Protein AF-A0A8J5ND59-F1 (afdb_monomer)

Sequence (89 aa):
MNGLGSEEEEASIRRGHPLYGHGVCKWPGCEAICDDIHAFHKHLNTEHTLDDRSTAQARVQMQVVSQLERQLTKERDRLQAMMNHLHMN

Solvent-accessible surface area (backbone atoms only — not comparable to full-atom values): 5300 Å² total; per-residue (Å²): 144,85,85,72,67,66,65,59,52,52,50,34,64,76,71,54,44,93,47,50,56,95,48,23,38,57,50,92,92,61,66,46,78,17,95,44,73,67,50,37,52,54,47,42,70,68,78,58,42,103,42,73,66,47,52,49,51,51,54,52,50,52,53,52,51,55,49,52,54,56,49,52,51,53,53,50,54,51,50,51,53,52,50,52,60,68,72,74,114

Structure (mmCIF, N/CA/C/O backbone):
data_AF-A0A8J5ND59-F1
#
_entry.id   AF-A0A8J5ND59-F1
#
loop_
_atom_site.group_PDB
_atom_site.id
_atom_site.type_symbol
_atom_site.label_atom_id
_atom_site.label_alt_id
_atom_site.label_comp_id
_atom_site.label_asym_id
_atom_site.label_entity_id
_atom_site.label_seq_id
_atom_site.pdbx_PDB_ins_code
_atom_site.Cartn_x
_atom_site.Cartn_y
_atom_site.Cartn_z
_atom_site.occupancy
_atom_site.B_iso_or_equiv
_atom_site.auth_seq_id
_atom_site.auth_comp_id
_atom_site.auth_asym_id
_atom_site.auth_atom_id
_atom_site.pdbx_PDB_model_num
ATOM 1 N N . MET A 1 1 ? 32.123 1.332 0.078 1.00 41.59 1 MET A N 1
ATOM 2 C CA . MET A 1 1 ? 30.664 1.479 0.254 1.00 41.59 1 MET A CA 1
ATOM 3 C C . MET A 1 1 ? 30.016 0.221 -0.296 1.00 41.59 1 MET A C 1
ATOM 5 O O . MET A 1 1 ? 29.756 0.200 -1.479 1.00 41.59 1 MET A O 1
ATOM 9 N N . ASN A 1 2 ? 29.913 -0.848 0.496 1.00 42.06 2 ASN A N 1
ATOM 10 C CA . ASN A 1 2 ? 29.206 -2.100 0.177 1.00 42.06 2 ASN A CA 1
ATOM 11 C C . ASN A 1 2 ? 29.135 -2.891 1.490 1.00 42.06 2 ASN A C 1
ATOM 13 O O . ASN A 1 2 ? 30.190 -3.123 2.077 1.00 42.06 2 ASN A O 1
ATOM 17 N N . GLY A 1 3 ? 27.943 -3.257 1.969 1.00 45.31 3 GLY A N 1
ATOM 18 C CA . GLY A 1 3 ? 27.837 -4.146 3.136 1.00 45.31 3 GLY A CA 1
ATOM 19 C C . GLY A 1 3 ? 26.591 -4.051 4.019 1.00 45.31 3 GLY A C 1
ATOM 20 O O . GLY A 1 3 ? 26.595 -4.690 5.057 1.00 45.31 3 GLY A O 1
ATOM 21 N N . LEU A 1 4 ? 25.549 -3.289 3.662 1.00 48.53 4 LEU A N 1
ATOM 22 C CA . LEU A 1 4 ? 24.320 -3.209 4.480 1.00 48.53 4 LEU A CA 1
ATOM 23 C C . LEU A 1 4 ? 23.095 -3.899 3.853 1.00 48.53 4 LEU A C 1
ATOM 25 O O . LEU A 1 4 ? 22.088 -4.062 4.523 1.00 48.53 4 LEU A O 1
ATOM 29 N N . GLY A 1 5 ? 23.179 -4.355 2.597 1.00 56.28 5 GLY A N 1
ATOM 30 C CA . GLY A 1 5 ? 22.043 -4.993 1.918 1.00 56.28 5 GLY A CA 1
ATOM 31 C C . GLY A 1 5 ? 21.755 -6.431 2.365 1.00 56.28 5 GLY A C 1
ATOM 32 O O . GLY A 1 5 ? 20.617 -6.864 2.304 1.00 56.28 5 GLY A O 1
ATOM 33 N N . SER A 1 6 ? 22.751 -7.180 2.847 1.00 62.88 6 SER A N 1
ATOM 34 C CA . SER A 1 6 ? 22.625 -8.635 3.027 1.00 62.88 6 SER A CA 1
ATOM 35 C C . SER A 1 6 ? 21.879 -9.065 4.291 1.00 62.88 6 SER A C 1
ATOM 37 O O . SER A 1 6 ? 21.183 -10.074 4.269 1.00 62.88 6 SER A O 1
ATOM 39 N N . GLU A 1 7 ? 22.007 -8.329 5.396 1.00 60.47 7 GLU A N 1
ATOM 40 C CA . GLU A 1 7 ? 21.423 -8.731 6.686 1.00 60.47 7 GLU A CA 1
ATOM 41 C C . GLU A 1 7 ? 19.936 -8.358 6.791 1.00 60.47 7 GLU A C 1
ATOM 43 O O . GLU A 1 7 ? 19.129 -9.133 7.314 1.00 60.47 7 GLU A O 1
ATOM 48 N N . GLU A 1 8 ? 19.553 -7.197 6.251 1.00 60.00 8 GLU A N 1
ATOM 49 C CA . GLU A 1 8 ? 18.156 -6.750 6.174 1.00 60.00 8 GLU A CA 1
ATOM 50 C C . GLU A 1 8 ? 17.351 -7.600 5.181 1.00 60.00 8 GLU A C 1
ATOM 52 O O . GLU A 1 8 ? 16.204 -7.962 5.458 1.00 60.00 8 GLU A O 1
ATOM 57 N N . GLU A 1 9 ? 17.976 -7.994 4.067 1.00 60.16 9 GLU A N 1
ATOM 58 C CA . GLU A 1 9 ? 17.397 -8.895 3.071 1.00 60.16 9 GLU A CA 1
ATOM 59 C C . GLU A 1 9 ? 17.212 -10.318 3.631 1.00 60.16 9 GLU A C 1
ATOM 61 O O . GLU A 1 9 ? 16.153 -10.920 3.468 1.00 60.16 9 GLU A O 1
ATOM 66 N N . GLU A 1 10 ? 18.168 -10.841 4.404 1.00 61.41 10 GLU A N 1
ATOM 67 C CA . GLU A 1 10 ? 17.997 -12.122 5.108 1.00 61.41 10 GLU A CA 1
ATOM 68 C C . GLU A 1 10 ? 16.898 -12.073 6.184 1.00 61.41 10 GLU A C 1
ATOM 70 O O . GLU A 1 10 ? 16.173 -13.047 6.418 1.00 61.41 10 GLU A O 1
ATOM 75 N N . ALA A 1 11 ? 16.787 -10.952 6.898 1.00 62.69 11 ALA A N 1
ATOM 76 C CA . ALA A 1 11 ? 15.777 -10.773 7.932 1.00 62.69 11 ALA A CA 1
ATOM 77 C C . ALA A 1 11 ? 14.361 -10.686 7.344 1.00 62.69 11 ALA A C 1
ATOM 79 O O . ALA A 1 11 ? 13.425 -11.224 7.947 1.00 62.69 11 ALA A O 1
ATOM 80 N N . SER A 1 12 ? 14.203 -10.050 6.179 1.00 62.31 12 SER A N 1
ATOM 81 C CA . SER A 1 12 ? 12.925 -9.973 5.466 1.00 62.31 12 SER A CA 1
ATOM 82 C C . SER A 1 12 ? 12.507 -11.338 4.906 1.00 62.31 12 SER A C 1
ATOM 84 O O . SER A 1 12 ? 11.340 -11.707 5.039 1.00 62.31 12 SER A O 1
ATOM 86 N N . ILE A 1 13 ? 13.456 -12.147 4.415 1.00 64.69 13 ILE A N 1
ATOM 87 C CA . ILE A 1 13 ? 13.218 -13.543 4.011 1.00 64.69 13 ILE A CA 1
ATOM 88 C C . ILE A 1 13 ? 12.696 -14.371 5.197 1.00 64.69 13 ILE A C 1
ATOM 90 O O . ILE A 1 13 ? 11.702 -15.083 5.067 1.00 64.69 13 ILE A O 1
ATOM 94 N N . ARG A 1 14 ? 13.317 -14.247 6.380 1.00 64.25 14 ARG A N 1
ATOM 95 C CA . ARG A 1 14 ? 12.925 -15.015 7.579 1.00 64.25 14 ARG A CA 1
ATOM 96 C C . ARG A 1 14 ? 11.556 -14.639 8.150 1.00 64.25 14 ARG A C 1
ATOM 98 O O . ARG A 1 14 ? 10.920 -15.483 8.775 1.00 64.25 14 ARG A O 1
ATOM 105 N N . ARG A 1 15 ? 11.110 -13.390 7.981 1.00 68.31 15 ARG A N 1
ATOM 106 C CA . ARG A 1 15 ? 9.817 -12.902 8.508 1.00 68.31 15 ARG A CA 1
ATOM 107 C C . ARG A 1 15 ? 8.707 -12.837 7.455 1.00 68.31 15 ARG A C 1
ATOM 109 O O . ARG A 1 15 ? 7.567 -12.558 7.814 1.00 68.31 15 ARG A O 1
ATOM 116 N N . GLY A 1 16 ? 9.032 -13.122 6.195 1.00 79.12 16 GLY A N 1
ATOM 117 C CA . GLY A 1 16 ? 8.166 -12.861 5.053 1.00 79.12 16 GLY A CA 1
ATOM 118 C C . GLY A 1 16 ? 8.153 -11.371 4.710 1.00 79.12 16 GLY A C 1
ATOM 119 O O . GLY A 1 16 ? 7.925 -10.514 5.565 1.00 79.12 16 GLY A O 1
ATOM 120 N N . HIS A 1 17 ? 8.398 -11.045 3.443 1.00 89.62 17 HIS A N 1
ATOM 121 C CA . HIS A 1 17 ? 8.335 -9.665 2.978 1.00 89.62 17 HIS A CA 1
ATOM 122 C C . HIS A 1 17 ? 6.858 -9.233 2.858 1.00 89.62 17 HIS A C 1
ATOM 124 O O . HIS A 1 17 ? 6.100 -9.924 2.183 1.00 89.62 17 HIS A O 1
ATOM 130 N N . PRO A 1 18 ? 6.407 -8.099 3.432 1.00 92.19 18 PRO A N 1
ATOM 131 C CA . PRO A 1 18 ? 4.987 -7.706 3.414 1.00 92.19 18 PRO A CA 1
ATOM 132 C C . PRO A 1 18 ? 4.378 -7.547 2.014 1.00 92.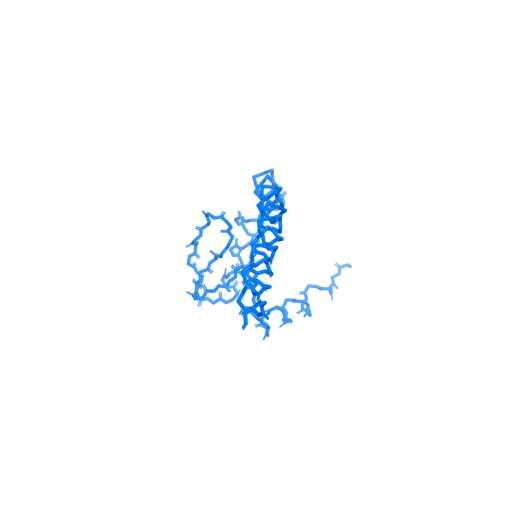19 18 PRO A C 1
ATOM 134 O O . PRO A 1 18 ? 3.170 -7.675 1.833 1.00 92.19 18 PRO A O 1
ATOM 137 N N . LEU A 1 19 ? 5.221 -7.269 1.016 1.00 95.69 19 LEU A N 1
ATOM 138 C CA . LEU A 1 19 ? 4.833 -7.184 -0.394 1.00 95.69 19 LEU A CA 1
ATOM 139 C C . LEU A 1 19 ? 4.964 -8.511 -1.157 1.00 95.69 19 LEU A C 1
ATOM 141 O O . LEU A 1 19 ? 4.835 -8.516 -2.374 1.00 95.69 19 LEU A O 1
ATOM 145 N N . TYR A 1 20 ? 5.217 -9.625 -0.479 1.00 95.56 20 TYR A N 1
ATOM 146 C CA . TYR A 1 20 ? 5.290 -10.946 -1.087 1.00 95.56 20 TYR A CA 1
ATOM 147 C C . TYR A 1 20 ? 4.411 -11.925 -0.314 1.00 95.56 20 TYR A C 1
ATOM 149 O O . TYR A 1 20 ? 4.578 -12.134 0.885 1.00 95.56 20 TYR A O 1
ATOM 157 N N . GLY A 1 21 ? 3.458 -12.543 -1.005 1.00 92.75 21 GLY A N 1
ATOM 158 C CA . GLY A 1 21 ? 2.562 -13.508 -0.380 1.00 92.75 21 GLY A CA 1
ATOM 159 C C . GLY A 1 21 ? 1.951 -14.453 -1.397 1.00 92.75 21 GLY A C 1
ATOM 160 O O . GLY A 1 21 ? 1.486 -14.015 -2.448 1.00 92.75 21 GLY A O 1
ATOM 161 N N . HIS A 1 22 ? 1.930 -15.746 -1.064 1.00 91.38 22 HIS A N 1
ATOM 162 C CA . HIS A 1 22 ? 1.409 -16.814 -1.927 1.00 91.38 22 HIS A CA 1
ATOM 163 C C . HIS A 1 22 ? 2.032 -16.831 -3.338 1.00 91.38 22 HIS A C 1
ATOM 165 O O . HIS A 1 22 ? 1.319 -17.051 -4.311 1.00 91.38 22 HIS A O 1
ATOM 171 N N . GLY A 1 23 ? 3.340 -16.569 -3.460 1.00 92.88 23 GLY A N 1
ATOM 172 C CA . GLY A 1 23 ? 4.027 -16.563 -4.760 1.00 92.88 23 GLY A CA 1
ATOM 173 C C . GLY A 1 23 ? 3.717 -15.341 -5.631 1.00 92.88 23 GLY A C 1
ATOM 174 O O . GLY A 1 23 ? 3.834 -15.407 -6.849 1.00 92.88 23 GLY A O 1
ATOM 175 N N . VAL A 1 24 ? 3.248 -14.237 -5.038 1.00 95.75 24 VAL A N 1
ATOM 176 C CA . VAL A 1 24 ? 2.776 -13.059 -5.782 1.00 95.75 24 VAL A CA 1
ATOM 177 C C . VAL A 1 24 ? 3.250 -11.763 -5.125 1.00 95.75 24 VAL A C 1
ATOM 179 O O . VAL A 1 24 ? 3.194 -11.618 -3.899 1.00 95.75 24 VAL A O 1
ATOM 182 N N . CYS A 1 25 ? 3.656 -10.799 -5.953 1.00 97.00 25 CYS A N 1
ATOM 183 C CA . CYS A 1 25 ? 3.921 -9.419 -5.569 1.00 97.00 25 CYS A CA 1
ATOM 184 C C . CYS A 1 25 ? 2.621 -8.712 -5.150 1.00 97.00 25 CYS A C 1
ATOM 186 O O . CYS A 1 25 ? 1.651 -8.620 -5.904 1.00 97.00 25 CYS A O 1
ATOM 188 N N . LYS A 1 26 ? 2.604 -8.192 -3.924 1.00 96.25 26 LYS A N 1
ATOM 189 C CA . LYS A 1 26 ? 1.489 -7.463 -3.304 1.00 96.25 26 LYS A CA 1
ATOM 190 C C . LYS A 1 26 ? 1.686 -5.951 -3.333 1.00 96.25 26 LYS A C 1
ATOM 192 O O . LYS A 1 26 ? 1.005 -5.233 -2.603 1.00 96.25 26 LYS A O 1
ATOM 197 N N . TRP A 1 27 ? 2.596 -5.455 -4.174 1.00 96.38 27 TRP A N 1
ATOM 198 C CA . TRP A 1 27 ? 2.622 -4.032 -4.489 1.00 96.38 27 TRP A CA 1
ATOM 199 C C . TRP A 1 27 ? 1.251 -3.611 -5.048 1.00 96.38 27 TRP A C 1
ATOM 201 O O . TRP A 1 27 ? 0.701 -4.341 -5.882 1.00 96.38 27 TRP A O 1
ATOM 211 N N . PRO A 1 28 ? 0.674 -2.474 -4.613 1.00 93.56 28 PRO A N 1
ATOM 212 C CA . PRO A 1 28 ? -0.655 -2.056 -5.049 1.00 93.56 28 PRO A CA 1
ATOM 213 C C . PRO A 1 28 ? -0.812 -2.063 -6.578 1.00 93.56 28 PRO A C 1
ATOM 215 O O . PRO A 1 28 ? -0.163 -1.295 -7.291 1.00 93.56 28 PRO A O 1
ATOM 218 N N . GLY A 1 29 ? -1.687 -2.944 -7.074 1.00 91.62 29 GLY A N 1
ATOM 219 C CA . GLY A 1 29 ? -2.006 -3.086 -8.498 1.00 91.62 29 GLY A CA 1
ATOM 220 C C . GLY A 1 29 ? -0.969 -3.819 -9.361 1.00 91.62 29 GLY A C 1
ATOM 221 O O . GLY A 1 29 ? -1.060 -3.712 -10.579 1.00 91.62 29 GLY A O 1
ATOM 222 N N . CYS A 1 30 ? 0.014 -4.516 -8.776 1.00 94.94 30 CYS A N 1
ATOM 223 C CA . CYS A 1 30 ? 1.021 -5.266 -9.540 1.00 94.94 30 CYS A CA 1
ATOM 224 C C . CYS A 1 30 ? 0.600 -6.716 -9.837 1.00 94.94 30 CYS A C 1
ATOM 226 O O . CYS A 1 30 ? 0.565 -7.116 -10.994 1.00 94.94 30 CYS A O 1
ATOM 228 N N . GLU A 1 31 ? 0.289 -7.503 -8.801 1.00 93.00 31 GLU A N 1
ATOM 229 C CA . GLU A 1 31 ? -0.120 -8.921 -8.901 1.00 93.00 31 GLU A CA 1
ATOM 230 C C . GLU A 1 31 ? 0.831 -9.839 -9.703 1.00 93.00 31 GLU A C 1
ATOM 232 O O . GLU A 1 31 ? 0.459 -10.953 -10.071 1.00 93.00 31 GLU A O 1
ATOM 237 N N . ALA A 1 32 ? 2.078 -9.418 -9.937 1.00 96.50 32 ALA A N 1
ATOM 238 C CA . ALA A 1 32 ? 3.068 -10.218 -10.648 1.00 96.50 32 ALA A CA 1
ATOM 239 C C . ALA A 1 32 ? 3.389 -11.516 -9.892 1.00 96.50 32 ALA A C 1
ATOM 241 O O . ALA A 1 32 ? 3.600 -11.507 -8.676 1.00 96.50 32 ALA A O 1
ATOM 242 N N . ILE A 1 33 ? 3.456 -12.631 -10.619 1.00 96.81 33 ILE A N 1
ATOM 243 C CA . ILE A 1 33 ? 3.842 -13.932 -10.064 1.00 96.81 33 ILE A CA 1
ATOM 244 C C . ILE A 1 33 ? 5.353 -13.932 -9.819 1.00 96.81 33 ILE A C 1
ATOM 246 O O . ILE A 1 33 ? 6.138 -13.530 -10.678 1.00 96.81 33 ILE A O 1
ATOM 250 N N . CYS A 1 34 ? 5.758 -14.366 -8.630 1.00 95.81 34 CYS A N 1
ATOM 251 C CA . CYS A 1 34 ? 7.147 -14.526 -8.228 1.00 95.81 34 CYS A CA 1
ATOM 252 C C . CYS A 1 34 ? 7.298 -15.914 -7.597 1.00 95.81 34 CYS A C 1
ATOM 254 O O . CYS A 1 34 ? 6.759 -16.154 -6.518 1.00 95.81 34 CYS A O 1
ATOM 256 N N . ASP A 1 35 ? 8.009 -16.816 -8.276 1.00 90.19 35 ASP A N 1
ATOM 257 C CA . ASP A 1 35 ? 8.106 -18.234 -7.889 1.00 90.19 35 ASP A CA 1
ATOM 258 C C . ASP A 1 35 ? 8.782 -18.443 -6.523 1.00 90.19 35 ASP A C 1
ATOM 260 O O . ASP A 1 35 ? 8.472 -19.388 -5.796 1.00 90.19 35 ASP A O 1
ATOM 264 N N . ASP A 1 36 ? 9.687 -17.538 -6.154 1.00 91.56 36 ASP A N 1
ATOM 265 C CA . ASP A 1 36 ? 10.343 -17.499 -4.855 1.00 91.56 36 ASP A CA 1
ATOM 266 C C . ASP A 1 36 ? 10.679 -16.055 -4.431 1.00 91.56 36 ASP A C 1
ATOM 268 O O . ASP A 1 36 ? 10.413 -15.074 -5.136 1.00 91.56 36 ASP A O 1
ATOM 272 N N . ILE A 1 37 ? 11.266 -15.920 -3.239 1.00 90.75 37 ILE A N 1
ATOM 273 C CA . ILE A 1 37 ? 11.628 -14.618 -2.672 1.00 90.75 37 ILE A CA 1
ATOM 274 C C . ILE A 1 37 ? 12.746 -13.913 -3.461 1.00 90.75 37 ILE A C 1
ATOM 276 O O . ILE A 1 37 ? 12.770 -12.685 -3.524 1.00 90.75 37 ILE A O 1
ATOM 280 N N . HIS A 1 38 ? 13.639 -14.661 -4.117 1.00 92.88 38 HIS A N 1
ATOM 281 C CA . HIS A 1 38 ? 14.709 -14.087 -4.934 1.00 92.88 38 HIS A CA 1
ATOM 282 C C . HIS A 1 38 ? 14.148 -13.508 -6.238 1.00 92.88 38 HIS A C 1
ATOM 284 O O . HIS A 1 38 ? 14.509 -12.394 -6.631 1.00 92.88 38 HIS A O 1
ATOM 290 N N . ALA A 1 39 ? 13.220 -14.221 -6.882 1.00 95.12 39 ALA A N 1
ATOM 291 C CA . ALA A 1 39 ? 12.462 -13.736 -8.028 1.00 95.12 39 ALA A CA 1
ATOM 292 C C . ALA A 1 39 ? 11.665 -12.476 -7.664 1.00 95.12 39 ALA A C 1
ATOM 294 O O . ALA A 1 39 ? 11.677 -11.506 -8.424 1.00 95.12 39 ALA A O 1
ATOM 295 N N . PHE A 1 40 ? 11.056 -12.451 -6.474 1.00 96.06 40 PHE A N 1
ATOM 296 C CA . PHE A 1 40 ? 10.365 -11.276 -5.950 1.00 96.06 40 PHE A CA 1
ATOM 297 C C . PHE A 1 40 ? 11.298 -10.066 -5.775 1.00 96.06 40 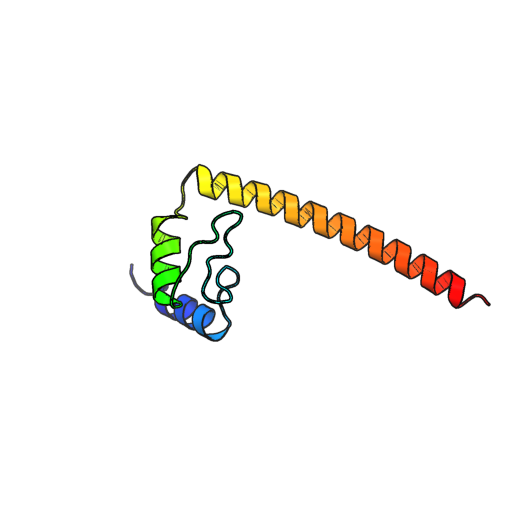PHE A C 1
ATOM 299 O O . PHE A 1 40 ? 10.967 -8.985 -6.257 1.00 96.06 40 PHE A O 1
ATOM 306 N N . HIS A 1 41 ? 12.479 -10.219 -5.163 1.00 94.06 41 HIS A N 1
ATOM 307 C CA . HIS A 1 41 ? 13.430 -9.103 -5.025 1.00 94.06 41 HIS A CA 1
ATOM 308 C C . HIS A 1 41 ? 13.924 -8.595 -6.379 1.00 94.06 41 HIS A C 1
ATOM 310 O O . HIS A 1 41 ? 14.005 -7.386 -6.597 1.00 94.06 41 HIS A O 1
ATOM 316 N N . LYS A 1 42 ? 14.209 -9.499 -7.324 1.00 95.69 42 LYS A N 1
ATOM 317 C CA . LYS A 1 42 ? 14.580 -9.108 -8.688 1.00 95.69 42 LYS A CA 1
ATOM 318 C C . LYS A 1 42 ? 13.460 -8.311 -9.361 1.00 95.69 42 LYS A C 1
ATOM 320 O O . LYS A 1 42 ? 13.740 -7.273 -9.956 1.00 95.69 42 LYS A O 1
ATOM 325 N N . HIS A 1 43 ? 12.215 -8.770 -9.252 1.00 96.56 43 HIS A N 1
ATOM 326 C 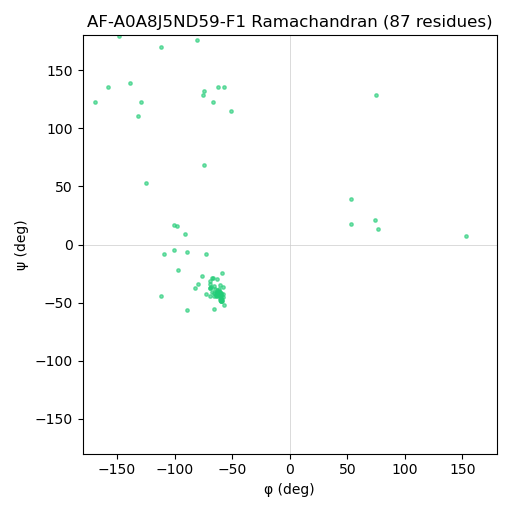CA . HIS A 1 43 ? 11.043 -8.064 -9.765 1.00 96.56 43 HIS A CA 1
ATOM 327 C C . HIS A 1 43 ? 10.887 -6.680 -9.116 1.00 96.56 43 HIS A C 1
ATOM 329 O O . HIS A 1 43 ? 10.776 -5.685 -9.823 1.00 96.56 43 HIS A O 1
ATOM 335 N N . LEU A 1 44 ? 10.967 -6.585 -7.786 1.00 95.69 44 LEU A N 1
ATOM 336 C CA . LEU A 1 44 ? 10.849 -5.319 -7.059 1.00 95.69 44 LEU A CA 1
ATOM 337 C C . LEU A 1 44 ? 11.913 -4.303 -7.510 1.00 95.69 44 LEU A C 1
ATOM 339 O O . LEU A 1 44 ? 11.589 -3.160 -7.819 1.00 95.69 44 LEU A O 1
ATOM 343 N N . ASN A 1 45 ? 13.166 -4.744 -7.640 1.00 94.75 45 ASN A N 1
ATOM 344 C CA . ASN A 1 45 ? 14.296 -3.900 -8.041 1.00 94.75 45 ASN A CA 1
ATOM 345 C C . ASN A 1 45 ? 14.291 -3.493 -9.524 1.00 94.75 45 ASN A C 1
ATOM 347 O O . ASN A 1 45 ? 15.134 -2.695 -9.932 1.00 94.75 45 ASN A O 1
ATOM 351 N N . THR A 1 46 ? 13.393 -4.048 -10.338 1.00 95.00 46 THR A N 1
ATOM 352 C CA . THR A 1 46 ? 13.288 -3.743 -11.774 1.00 95.00 46 THR A CA 1
ATOM 353 C C . THR A 1 46 ? 12.000 -2.997 -12.100 1.00 95.00 46 THR A C 1
ATOM 355 O O . THR A 1 46 ? 12.046 -1.985 -12.794 1.00 95.00 46 THR A O 1
ATOM 358 N N . GLU A 1 47 ? 10.874 -3.434 -11.539 1.00 96.69 47 GLU A N 1
ATOM 359 C CA . GLU A 1 47 ? 9.538 -2.915 -11.853 1.00 96.69 47 GLU A CA 1
ATOM 360 C C . GLU A 1 47 ? 9.035 -1.853 -10.858 1.00 96.69 47 GLU A C 1
ATOM 362 O O . GLU A 1 47 ? 8.160 -1.056 -11.197 1.00 96.69 47 GLU A O 1
ATOM 367 N N . HIS A 1 48 ? 9.578 -1.814 -9.636 1.00 96.12 48 HIS A N 1
ATOM 368 C CA . HIS A 1 48 ? 9.164 -0.900 -8.560 1.00 96.12 48 HIS A CA 1
ATOM 369 C C . HIS A 1 48 ? 10.350 -0.088 -8.030 1.00 96.12 48 HIS A C 1
ATOM 371 O O . HIS A 1 48 ? 10.659 -0.071 -6.837 1.00 96.12 48 HIS A O 1
ATOM 377 N N . THR A 1 49 ? 11.047 0.571 -8.953 1.00 95.12 49 THR A N 1
ATOM 378 C CA . THR A 1 49 ? 12.214 1.402 -8.640 1.00 95.12 49 THR A CA 1
ATOM 379 C C . THR A 1 49 ? 11.810 2.786 -8.129 1.00 95.12 49 THR A C 1
ATOM 381 O O . THR A 1 49 ? 10.631 3.129 -8.061 1.00 95.12 49 THR A O 1
ATOM 384 N N . LEU A 1 50 ? 12.793 3.602 -7.737 1.00 94.31 50 LEU A N 1
ATOM 385 C CA . LEU A 1 50 ? 12.562 4.979 -7.299 1.00 94.31 50 LEU A CA 1
ATOM 386 C C . LEU A 1 50 ? 12.259 5.897 -8.496 1.00 94.31 50 LEU A C 1
ATOM 388 O O . LEU A 1 50 ? 13.055 6.762 -8.855 1.00 94.31 50 LEU A O 1
ATOM 392 N N . ASP A 1 51 ? 11.106 5.681 -9.117 1.00 94.00 51 ASP A N 1
ATOM 393 C CA . ASP A 1 51 ? 10.580 6.472 -10.220 1.00 94.00 51 ASP A CA 1
ATOM 394 C C . ASP A 1 51 ? 9.325 7.256 -9.804 1.00 94.00 51 ASP A C 1
ATOM 396 O O . ASP A 1 51 ? 8.756 7.071 -8.718 1.00 94.00 51 ASP A O 1
ATOM 400 N N . ASP A 1 52 ? 8.889 8.174 -10.667 1.00 95.81 52 ASP A N 1
ATOM 401 C CA . ASP A 1 52 ? 7.728 9.027 -10.395 1.00 95.81 52 ASP A CA 1
ATOM 402 C C . ASP A 1 52 ? 6.452 8.202 -10.188 1.00 95.81 52 ASP A C 1
ATOM 404 O O . ASP A 1 52 ? 5.614 8.542 -9.347 1.00 95.81 52 ASP A O 1
ATOM 408 N N . ARG A 1 53 ? 6.320 7.084 -10.912 1.00 95.44 53 ARG A N 1
ATOM 409 C CA . ARG A 1 53 ? 5.167 6.184 -10.829 1.00 95.44 53 ARG A CA 1
ATOM 410 C C . AR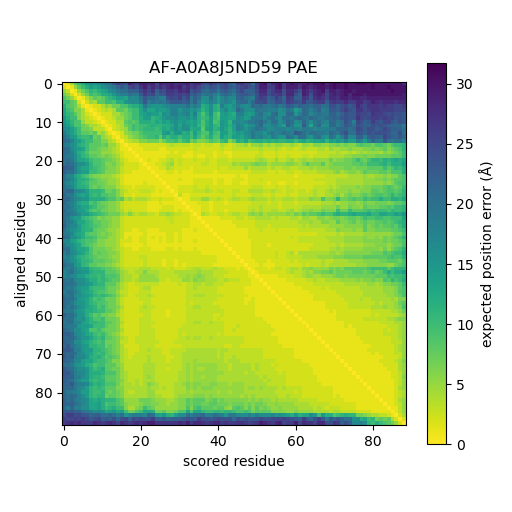G A 1 53 ? 5.083 5.513 -9.460 1.00 95.44 53 ARG A C 1
ATOM 412 O O . ARG A 1 53 ? 4.058 5.639 -8.787 1.00 95.44 53 ARG A O 1
ATOM 419 N N . SER A 1 54 ? 6.141 4.833 -9.034 1.00 96.19 54 SER A N 1
ATOM 420 C CA . SER A 1 54 ? 6.200 4.118 -7.755 1.00 96.19 54 SER A CA 1
ATOM 421 C C . SER A 1 54 ? 6.128 5.099 -6.587 1.00 96.19 54 SER A C 1
ATOM 423 O O . SER A 1 54 ? 5.442 4.846 -5.595 1.00 96.19 54 SER A O 1
ATOM 425 N N . THR A 1 55 ? 6.730 6.282 -6.737 1.00 97.12 55 THR A N 1
ATOM 426 C CA . THR A 1 55 ? 6.623 7.370 -5.757 1.00 97.12 55 THR A CA 1
ATOM 427 C C . THR A 1 55 ? 5.185 7.876 -5.623 1.00 97.12 55 THR A C 1
ATOM 429 O O . THR A 1 55 ? 4.703 8.091 -4.508 1.00 97.12 55 THR A O 1
ATOM 432 N N . ALA A 1 56 ? 4.465 8.065 -6.732 1.00 97.06 56 ALA A N 1
ATOM 433 C CA . ALA A 1 56 ? 3.059 8.456 -6.698 1.00 97.06 56 ALA A CA 1
ATOM 434 C C . ALA A 1 56 ? 2.193 7.380 -6.025 1.00 97.06 56 ALA A C 1
ATOM 436 O O . ALA A 1 56 ? 1.380 7.705 -5.157 1.00 97.06 56 ALA A O 1
ATOM 437 N N . GLN A 1 57 ? 2.412 6.104 -6.355 1.00 97.19 57 GLN A N 1
ATOM 438 C CA . GLN A 1 57 ? 1.716 4.985 -5.714 1.00 97.19 57 GLN A CA 1
ATOM 439 C C . GLN A 1 57 ? 1.971 4.939 -4.204 1.00 97.19 57 GLN A C 1
ATOM 441 O O . GLN A 1 57 ? 1.024 4.776 -3.437 1.00 97.19 57 GLN A O 1
ATOM 446 N N . ALA A 1 58 ? 3.210 5.163 -3.758 1.00 96.75 58 ALA A N 1
ATOM 447 C CA . ALA A 1 58 ? 3.537 5.220 -2.336 1.00 96.75 58 ALA A CA 1
ATOM 448 C C . ALA A 1 58 ? 2.778 6.349 -1.613 1.00 96.75 58 ALA A C 1
ATOM 450 O O . ALA A 1 58 ? 2.219 6.128 -0.539 1.00 96.75 58 ALA A O 1
ATOM 451 N N . ARG A 1 59 ? 2.667 7.542 -2.218 1.00 97.94 59 ARG A N 1
ATOM 452 C CA . ARG A 1 59 ? 1.872 8.648 -1.644 1.00 97.94 59 ARG A CA 1
ATOM 453 C C . ARG A 1 59 ? 0.386 8.310 -1.559 1.00 97.94 59 ARG A C 1
ATOM 455 O O . ARG A 1 59 ? -0.244 8.609 -0.546 1.00 97.94 59 ARG A O 1
ATOM 462 N N . VAL A 1 60 ? -0.1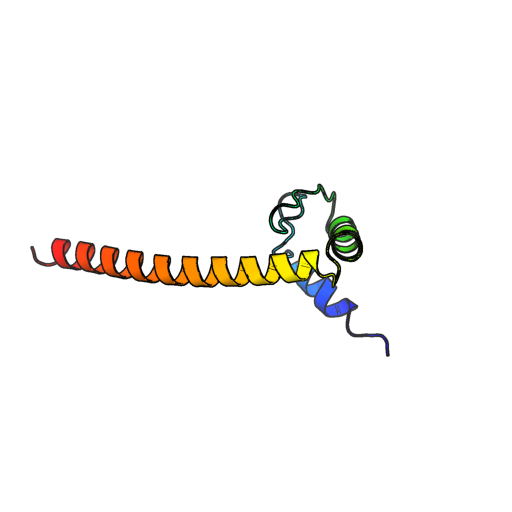74 7.679 -2.592 1.00 98.00 60 VAL A N 1
ATOM 463 C CA . VAL A 1 60 ? -1.567 7.207 -2.566 1.00 98.00 60 VAL A CA 1
ATOM 464 C C . VAL A 1 60 ? -1.749 6.183 -1.446 1.00 98.00 60 VAL A C 1
ATOM 466 O O . VAL A 1 60 ? -2.691 6.294 -0.663 1.00 98.00 60 VAL A O 1
ATOM 469 N N . GLN A 1 61 ? -0.811 5.249 -1.289 1.00 97.69 61 GLN A N 1
ATOM 470 C CA . GLN A 1 61 ? -0.862 4.258 -0.219 1.00 97.69 61 GLN A CA 1
ATOM 471 C C . GLN A 1 61 ? -0.825 4.909 1.174 1.00 97.69 61 GLN A C 1
ATOM 473 O O . GLN A 1 61 ? -1.570 4.490 2.058 1.00 97.69 61 GLN A O 1
ATOM 478 N N . MET A 1 62 ? -0.049 5.981 1.371 1.00 98.06 62 MET A N 1
ATOM 479 C CA . MET A 1 62 ? -0.077 6.755 2.622 1.00 98.06 62 MET A CA 1
ATOM 480 C C . MET A 1 62 ? -1.463 7.360 2.902 1.00 98.06 62 MET A C 1
ATOM 482 O O . MET A 1 62 ? -1.930 7.340 4.043 1.00 98.06 62 MET A O 1
ATOM 486 N N . GLN A 1 63 ? -2.148 7.878 1.877 1.00 98.38 63 GLN A N 1
ATOM 487 C CA . GLN A 1 63 ? -3.507 8.413 2.026 1.00 98.38 63 GLN A CA 1
ATOM 488 C C . GLN A 1 63 ? -4.513 7.315 2.386 1.00 98.38 63 GLN A C 1
ATOM 490 O O . GLN A 1 63 ? -5.351 7.524 3.266 1.00 98.38 63 GLN A O 1
ATOM 495 N N . VAL A 1 64 ? -4.398 6.143 1.753 1.00 97.94 64 VAL A N 1
ATOM 496 C CA . VAL A 1 64 ? -5.220 4.963 2.058 1.00 97.94 64 VAL A CA 1
ATOM 497 C C . VAL A 1 64 ? -5.040 4.549 3.517 1.00 97.94 64 VAL A C 1
ATOM 499 O O . VAL A 1 64 ? -6.0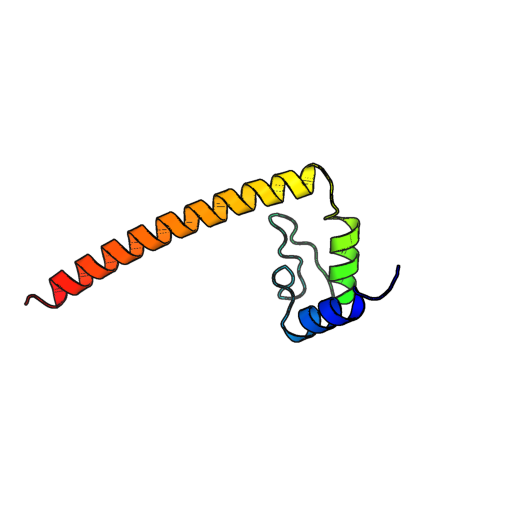34 4.396 4.224 1.00 97.94 64 VAL A O 1
ATOM 502 N N . VAL A 1 65 ? -3.797 4.443 3.999 1.00 98.19 65 VAL A N 1
ATOM 503 C CA . VAL A 1 65 ? -3.504 4.109 5.405 1.00 98.19 65 VAL A CA 1
ATOM 504 C C . VAL A 1 65 ? -4.157 5.116 6.348 1.00 98.19 65 VAL A C 1
ATOM 506 O O . VAL A 1 65 ? -4.942 4.727 7.211 1.00 98.19 65 VAL A O 1
ATOM 509 N N . SER A 1 66 ? -3.935 6.413 6.121 1.00 98.44 66 SER A N 1
ATOM 510 C CA . SER A 1 66 ? -4.523 7.471 6.948 1.00 98.44 66 SER A CA 1
ATOM 511 C C . SER A 1 66 ? -6.059 7.413 6.974 1.00 98.44 66 SER A C 1
ATOM 513 O O . SER A 1 66 ? -6.695 7.687 7.994 1.00 98.44 66 SER A O 1
ATOM 515 N N . GLN A 1 67 ? -6.690 7.059 5.851 1.00 98.56 67 GLN A N 1
ATOM 516 C CA . GLN A 1 67 ? -8.139 6.894 5.778 1.00 98.56 67 GLN A CA 1
ATOM 517 C C . GLN A 1 67 ? -8.632 5.671 6.555 1.00 98.56 67 GLN A C 1
ATOM 519 O O . GLN A 1 67 ? -9.619 5.789 7.287 1.00 98.56 67 GLN A O 1
ATOM 524 N N . LEU A 1 68 ? -7.955 4.531 6.422 1.00 98.50 68 LEU A N 1
ATOM 525 C CA . LEU A 1 68 ? -8.292 3.305 7.144 1.00 98.50 68 LEU A CA 1
ATOM 526 C C . LEU A 1 68 ? -8.149 3.488 8.658 1.00 98.50 68 LEU A C 1
ATOM 528 O O . LEU A 1 68 ? -9.021 3.052 9.405 1.00 98.50 68 LEU A O 1
ATOM 532 N N . GLU A 1 69 ? -7.123 4.202 9.120 1.00 98.62 69 GLU A N 1
ATOM 533 C CA . GLU A 1 69 ? -6.951 4.543 10.537 1.00 98.62 69 GLU A CA 1
ATOM 534 C C . GLU A 1 69 ? -8.130 5.364 11.075 1.00 98.62 69 GLU A C 1
ATOM 536 O O . GLU A 1 69 ? -8.693 5.039 12.122 1.00 98.62 69 GLU A O 1
ATOM 541 N N . ARG A 1 70 ? -8.579 6.387 10.331 1.00 98.62 70 ARG A N 1
ATOM 542 C CA . ARG A 1 70 ? -9.770 7.169 10.707 1.00 98.62 70 ARG A CA 1
ATOM 543 C C . ARG A 1 70 ? -11.032 6.312 10.755 1.00 98.62 70 ARG A C 1
ATOM 545 O O . ARG A 1 70 ? -11.876 6.517 11.627 1.00 98.62 70 ARG A O 1
ATOM 552 N N . GLN A 1 71 ? -11.192 5.390 9.807 1.00 98.62 71 GLN A N 1
ATOM 553 C CA . GLN A 1 71 ? -12.334 4.478 9.781 1.00 98.62 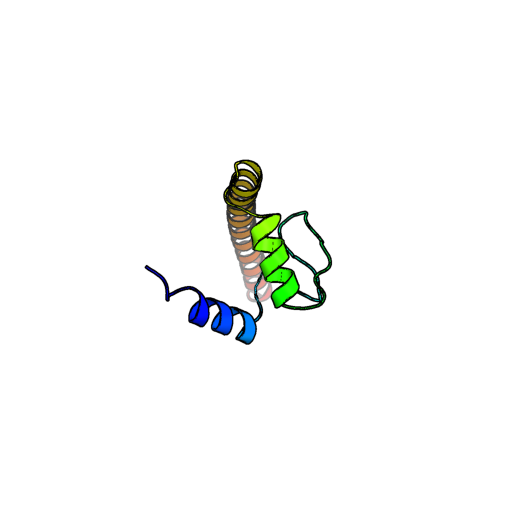71 GLN A CA 1
ATOM 554 C C . GLN A 1 71 ? -12.309 3.534 10.983 1.00 98.62 71 GLN A C 1
ATOM 556 O O . GLN A 1 71 ? -13.326 3.379 11.652 1.00 98.62 71 GLN A O 1
ATOM 561 N N . LEU A 1 72 ? -11.145 2.968 11.300 1.00 98.75 72 LEU A N 1
ATOM 562 C CA . LEU A 1 72 ? -10.962 2.090 12.448 1.00 98.75 72 LEU A CA 1
ATOM 563 C C . LEU A 1 72 ? -11.339 2.786 13.760 1.00 98.75 72 LEU A C 1
ATOM 565 O O . LEU A 1 72 ? -12.017 2.183 14.589 1.00 98.75 72 LEU A O 1
ATOM 569 N N . THR A 1 73 ? -10.957 4.053 13.941 1.00 98.50 73 THR A N 1
ATOM 570 C CA . THR A 1 73 ? -11.374 4.842 15.111 1.00 98.50 73 THR A CA 1
ATOM 571 C C . THR A 1 73 ? -12.897 4.954 15.200 1.00 98.50 73 THR A C 1
ATOM 573 O O . THR A 1 73 ? -13.466 4.636 16.238 1.00 98.50 73 THR A O 1
ATOM 576 N N . LYS A 1 74 ? -13.580 5.297 14.099 1.00 98.56 74 LYS A N 1
ATOM 577 C CA . LYS A 1 74 ? -15.052 5.399 14.082 1.00 98.56 74 LYS A CA 1
ATOM 578 C C . LYS A 1 74 ? -15.745 4.076 14.410 1.00 98.56 74 LYS A C 1
ATOM 580 O O . LYS A 1 74 ? -16.751 4.067 15.116 1.00 98.56 74 LYS A O 1
ATOM 585 N N . GLU A 1 75 ? -15.231 2.964 13.891 1.00 98.75 75 GLU A N 1
ATOM 586 C CA . GLU A 1 75 ? -15.795 1.641 14.173 1.00 98.75 75 GLU A CA 1
ATOM 587 C C . GLU A 1 75 ? -15.551 1.214 15.627 1.00 98.75 75 GLU A C 1
ATOM 589 O O . GLU A 1 75 ? -16.427 0.602 16.237 1.00 98.75 75 GLU A O 1
ATOM 594 N N . ARG A 1 76 ? -14.415 1.598 16.226 1.00 98.62 76 ARG A N 1
ATOM 595 C CA . ARG A 1 76 ? -14.158 1.398 17.662 1.00 98.62 76 ARG A CA 1
ATOM 596 C C . ARG A 1 76 ? -15.132 2.187 18.533 1.00 98.62 76 ARG A C 1
ATOM 598 O O . ARG A 1 76 ? -15.687 1.612 19.466 1.00 98.62 76 ARG A O 1
ATOM 605 N N . ASP A 1 77 ? -15.393 3.450 18.202 1.00 98.56 77 ASP A N 1
ATOM 606 C CA . ASP A 1 77 ? -16.363 4.278 18.931 1.00 98.56 77 ASP A CA 1
ATOM 607 C C . ASP A 1 77 ? -17.774 3.681 18.851 1.00 98.56 77 ASP A C 1
ATOM 609 O O . ASP A 1 77 ? -18.479 3.577 19.859 1.00 98.56 77 ASP A O 1
ATOM 613 N N . ARG A 1 78 ? -18.172 3.220 17.657 1.00 98.56 78 ARG A N 1
ATOM 614 C CA . ARG A 1 78 ? -19.451 2.530 17.454 1.00 98.56 78 ARG A CA 1
ATOM 615 C C . ARG A 1 78 ? -19.537 1.263 18.303 1.00 98.56 78 ARG A C 1
ATOM 617 O O . ARG A 1 78 ? -20.538 1.073 18.989 1.00 98.56 78 ARG A O 1
ATOM 624 N N . LEU A 1 79 ? -18.502 0.422 18.281 1.00 98.38 79 LEU A N 1
ATOM 625 C CA . LEU A 1 79 ? -18.459 -0.799 19.083 1.00 98.38 79 LEU A CA 1
ATOM 626 C C . LEU A 1 79 ? -18.561 -0.481 20.579 1.00 98.38 79 LEU A C 1
ATOM 628 O O . LEU A 1 79 ? -19.337 -1.123 21.280 1.00 98.38 79 LEU A O 1
ATOM 632 N N . GLN A 1 80 ? -17.849 0.536 21.069 1.00 97.94 80 GLN A N 1
ATOM 633 C CA . GLN A 1 80 ? -17.930 0.936 22.473 1.00 97.94 80 GLN A CA 1
ATOM 634 C C . GLN A 1 80 ? -19.346 1.387 22.856 1.00 97.94 80 GLN A C 1
ATOM 636 O O . GLN A 1 80 ? -19.846 1.000 23.912 1.00 97.94 80 GLN A O 1
ATOM 641 N N . ALA A 1 81 ? -20.019 2.155 21.994 1.00 98.12 81 ALA A N 1
ATOM 642 C CA . ALA A 1 81 ? -21.406 2.558 22.213 1.00 98.12 81 ALA A CA 1
ATOM 643 C C . ALA A 1 81 ? -22.357 1.349 22.258 1.00 98.12 81 ALA A C 1
ATOM 645 O O . ALA A 1 81 ? -23.216 1.280 23.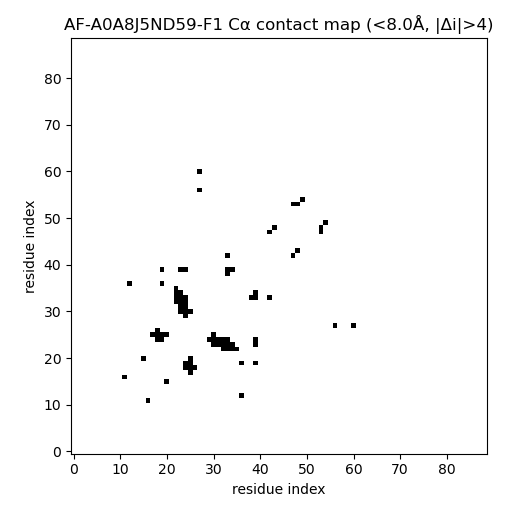138 1.00 98.12 81 ALA A O 1
ATOM 646 N N . MET A 1 82 ? -22.168 0.373 21.362 1.00 97.94 82 MET A N 1
ATOM 647 C CA . MET A 1 82 ? -22.919 -0.887 21.380 1.00 97.94 82 MET A CA 1
ATOM 648 C C . MET A 1 82 ? -22.701 -1.644 22.696 1.00 97.94 82 MET A C 1
ATOM 650 O O . MET A 1 82 ? -23.668 -2.027 23.345 1.00 97.94 82 MET A O 1
ATOM 654 N N . MET A 1 83 ? -21.448 -1.812 23.127 1.00 97.44 83 MET A N 1
ATOM 655 C CA . MET A 1 83 ? -21.115 -2.523 24.367 1.00 97.44 83 MET A CA 1
ATOM 656 C C . MET A 1 83 ? -21.689 -1.824 25.605 1.00 97.44 83 MET A C 1
ATOM 658 O O . MET A 1 83 ? -22.250 -2.483 26.474 1.00 97.44 83 MET A O 1
ATOM 662 N N . ASN A 1 84 ? -21.611 -0.492 25.670 1.00 95.81 84 ASN A N 1
ATOM 663 C CA . ASN A 1 84 ? -22.200 0.277 26.767 1.00 95.81 84 ASN A CA 1
ATOM 664 C C . ASN A 1 84 ? -23.722 0.099 26.826 1.00 95.81 84 ASN A C 1
ATOM 666 O O . ASN A 1 84 ? -24.266 -0.063 27.910 1.00 95.81 84 ASN A O 1
ATOM 670 N N . HIS A 1 85 ? -24.409 0.096 25.679 1.00 96.12 85 HIS A N 1
ATOM 671 C CA . HIS A 1 85 ? -25.850 -0.158 25.632 1.00 96.12 85 HIS A CA 1
ATOM 672 C C . HIS A 1 85 ? -26.204 -1.559 26.148 1.00 96.12 85 HIS A C 1
ATOM 674 O O . HIS A 1 85 ? -27.142 -1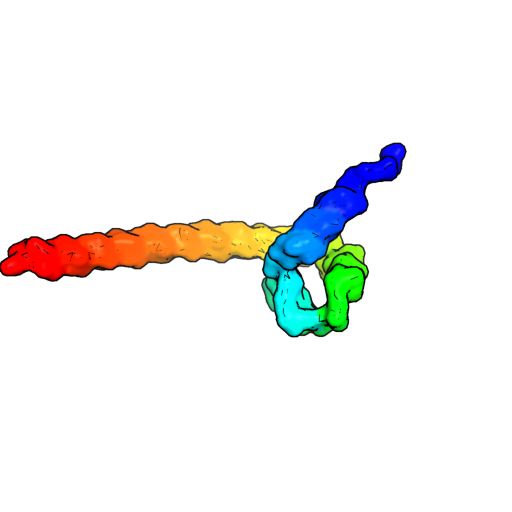.699 26.928 1.00 96.12 85 HIS A O 1
ATOM 680 N N . LEU A 1 86 ? -25.436 -2.580 25.754 1.00 95.88 86 LEU A N 1
ATOM 681 C CA . LEU A 1 86 ? -25.668 -3.964 26.175 1.00 95.88 86 LEU A CA 1
ATOM 682 C C . LEU A 1 86 ? -25.371 -4.204 27.664 1.00 95.88 86 LEU A C 1
ATOM 684 O O . LEU A 1 86 ? -26.009 -5.060 28.263 1.00 95.88 86 LEU A O 1
ATOM 688 N N . HIS A 1 87 ? -24.418 -3.477 28.256 1.00 88.06 87 HIS A N 1
ATOM 689 C CA . HIS A 1 87 ? -24.040 -3.615 29.671 1.00 88.06 87 HIS A CA 1
ATOM 690 C C . HIS A 1 87 ? -24.841 -2.722 30.640 1.00 88.06 87 HIS A C 1
ATOM 692 O O . HIS A 1 87 ? -24.629 -2.816 31.846 1.00 88.06 87 HIS A O 1
ATOM 698 N N . MET A 1 88 ? -25.697 -1.821 30.143 1.00 66.56 88 MET A N 1
ATOM 699 C CA . MET A 1 88 ? -26.535 -0.924 30.963 1.00 66.56 88 MET A CA 1
ATOM 700 C C . MET A 1 88 ? -27.978 -1.442 31.158 1.00 66.56 88 MET A C 1
ATOM 702 O O . MET A 1 88 ? -28.840 -0.679 31.593 1.00 66.56 88 MET A O 1
ATOM 706 N N . ASN A 1 89 ? -28.216 -2.729 30.878 1.00 50.03 89 ASN A N 1
ATOM 707 C CA . ASN A 1 89 ? -29.384 -3.521 31.291 1.00 50.03 89 ASN A CA 1
ATOM 708 C C . ASN A 1 89 ? -28.931 -4.680 32.189 1.00 50.03 89 ASN A C 1
ATOM 710 O O . ASN A 1 89 ? -29.802 -5.228 32.901 1.00 50.03 89 ASN A O 1
#

Foldseek 3Di:
DDDDPPPVLVVCLVVPPPQDDPQFGNQVPDRDGHNDSVSVVVCCCPVQHPDPVNVVSVVVVVVVVVVVVVVVVVVVVVVVVVVVVVVVD

Nearest PDB structures (foldseek):
  2wbs-assembly1_A  TM=4.925E-01  e=4.109E+00  Mus musculus
  1ubd-assembly1_C  TM=5.544E-01  e=5.058E+00  Homo sapiens

Mean predicted aligned error: 7.62 Å

Secondary structure (DSSP, 8-state):
---SHHHHHHHHHHH--TTEETTEE-STTT--B-SSHHHHHHHHHHHS-SSHHHHHHHHHHHHHHHHHHHHHHHHHHHHHHHHHHHHT-

Radius of gyration: 19.49 Å; Cα contacts (8 Å, |Δi|>4): 40; chains: 1; bounding box: 60×27×43 Å

Organism: Homarus americanus (NCBI:txid6706)

InterPro domains:
  IPR032354 FOXP, coiled-coil domain [PF16159] (19-87)
  IPR050998 Forkhead box protein P [PTHR45796] (8-88)

pLDDT: mean 88.4, std 15.72, range [41.59, 98.75]